Protein AF-A0A510XQA1-F1 (afdb_monomer_lite)

Foldseek 3Di:
DPPVLVVLVVLLVLLVVLLVVLLVQWPDVVLNVQRDRQDSVLALVSLVVVLVSLVVSLVVLVVQQVVCVVVVDPPRNGDVSNNVSSVVNNVSSVVSNVVNVVVVVD

Secondary structure (DSSP, 8-state):
--HHHHHHHHHHHHHHHHHHHHHHH---HHHHTT--PPPSS--HHHHHHHHHHHHHHHHHHHHHHHHHHHHT-G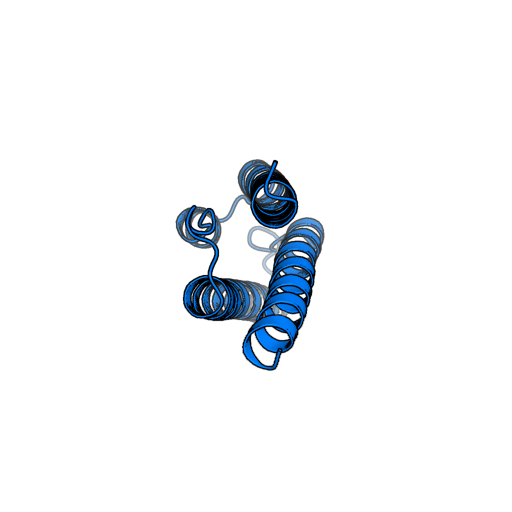GGPPPHHHHHHHHHHHHHHHHHHHHHHHHH--

Sequence (106 aa):
MDITKQKKHEIVKRINYEIEVITEKCCQQQIKSQLITPSWNFDLDSVIATTKHYESIMNQVISLQFDHAKSNSINTIVPDGIMNNLANILIILNIAAELFEQREQE

pLDDT: mean 83.73, std 12.69, range [40.06, 96.94]

Organism: NCBI:txid28107

Radius of gyration: 15.59 Å; chains: 1; bounding box: 33×24×46 Å

Structure (mmCIF, N/CA/C/O backbone):
data_AF-A0A510XQA1-F1
#
_entry.id   AF-A0A510XQA1-F1
#
loop_
_atom_site.group_PDB
_atom_site.id
_atom_site.type_symbol
_atom_site.label_atom_id
_atom_site.label_alt_id
_atom_site.label_comp_id
_atom_site.label_asym_id
_atom_site.label_entity_id
_atom_site.label_seq_id
_atom_site.pdbx_PDB_ins_code
_atom_site.Cartn_x
_atom_site.Cartn_y
_atom_site.Cartn_z
_atom_site.occupancy
_atom_site.B_iso_or_equiv
_atom_site.auth_seq_id
_atom_site.auth_comp_id
_atom_site.auth_asym_id
_atom_site.auth_atom_id
_atom_site.pdbx_PDB_model_num
ATOM 1 N N . MET A 1 1 ? -13.520 13.495 22.664 1.00 40.06 1 MET A N 1
ATOM 2 C CA . MET A 1 1 ? -12.989 13.312 21.296 1.00 40.06 1 MET A CA 1
ATOM 3 C C . MET A 1 1 ? -12.378 11.925 21.253 1.00 40.06 1 MET A C 1
ATOM 5 O O . MET A 1 1 ? -11.557 11.631 22.109 1.00 40.06 1 MET A O 1
ATOM 9 N N . ASP A 1 2 ? -12.864 11.045 20.384 1.00 51.88 2 ASP A N 1
ATOM 10 C CA . ASP A 1 2 ? -12.441 9.642 20.357 1.00 51.88 2 ASP A CA 1
ATOM 11 C C . ASP A 1 2 ? -11.008 9.552 19.812 1.00 51.88 2 ASP A C 1
ATOM 13 O O . ASP A 1 2 ? -10.776 9.719 18.612 1.00 51.88 2 ASP A O 1
ATOM 17 N N . ILE A 1 3 ? -10.044 9.350 20.716 1.00 53.19 3 ILE A N 1
ATOM 18 C CA . ILE A 1 3 ? -8.599 9.281 20.432 1.00 53.19 3 ILE A CA 1
ATOM 19 C C . ILE A 1 3 ? -8.313 8.257 19.317 1.00 53.19 3 ILE A C 1
ATOM 21 O O . ILE A 1 3 ? -7.360 8.404 18.553 1.00 53.19 3 ILE A O 1
ATOM 25 N N . THR A 1 4 ? -9.183 7.257 19.160 1.00 67.50 4 THR A N 1
ATOM 26 C CA . THR A 1 4 ? -9.114 6.228 18.120 1.00 67.50 4 THR A CA 1
ATOM 27 C C . THR A 1 4 ? -9.357 6.789 16.720 1.00 67.50 4 THR A C 1
ATOM 29 O O . THR A 1 4 ? -8.626 6.453 15.792 1.00 67.50 4 THR A O 1
ATOM 32 N N . LYS A 1 5 ? -10.336 7.687 16.550 1.00 70.44 5 LYS A N 1
ATOM 33 C CA . LYS A 1 5 ? -10.650 8.283 15.238 1.00 70.44 5 LYS A CA 1
ATOM 34 C C . LYS A 1 5 ? -9.535 9.202 14.751 1.00 70.44 5 LYS A C 1
ATOM 36 O O . LYS A 1 5 ? -9.208 9.186 13.568 1.00 70.44 5 LYS A O 1
ATOM 41 N N . GLN A 1 6 ? -8.924 9.963 15.660 1.00 75.62 6 GLN A N 1
ATOM 42 C CA . GLN A 1 6 ? -7.806 10.845 15.323 1.00 75.62 6 GLN A CA 1
ATOM 43 C C . GLN A 1 6 ? -6.569 10.044 14.891 1.00 75.62 6 GLN A C 1
ATOM 45 O O . GLN A 1 6 ? -5.982 10.355 13.858 1.00 75.62 6 GLN A O 1
ATOM 50 N N . LYS A 1 7 ? -6.239 8.961 15.612 1.00 79.69 7 LYS A N 1
ATOM 51 C CA . LYS A 1 7 ? -5.142 8.050 15.243 1.00 79.69 7 LYS A CA 1
ATOM 52 C C . LYS A 1 7 ? -5.387 7.350 13.902 1.00 79.69 7 LYS A C 1
ATOM 54 O O . LYS A 1 7 ? -4.492 7.321 13.065 1.00 79.69 7 LYS A O 1
ATOM 59 N N . LYS A 1 8 ? -6.606 6.850 13.657 1.00 83.31 8 LYS A N 1
ATOM 60 C CA . LYS A 1 8 ? -6.989 6.254 12.361 1.00 83.31 8 LYS A CA 1
ATOM 61 C C . LYS A 1 8 ? -6.804 7.239 11.207 1.00 83.31 8 LYS A C 1
ATOM 63 O O . LYS A 1 8 ? -6.220 6.895 10.185 1.00 83.31 8 LYS A O 1
ATOM 68 N N . HIS A 1 9 ? -7.259 8.478 11.387 1.00 84.75 9 HIS A N 1
ATOM 69 C CA . HIS A 1 9 ? -7.117 9.513 10.368 1.00 84.75 9 HIS A CA 1
ATOM 70 C C . HIS A 1 9 ? -5.647 9.837 10.062 1.00 84.75 9 HIS A C 1
ATOM 72 O O . HIS A 1 9 ? -5.278 9.989 8.899 1.00 84.75 9 HIS A O 1
ATOM 78 N N . GLU A 1 10 ? -4.798 9.911 11.087 1.00 87.88 10 GLU A N 1
ATOM 79 C CA . GLU A 1 10 ? -3.367 10.169 10.922 1.00 87.88 10 GLU A CA 1
ATOM 80 C C . GLU A 1 10 ? -2.656 9.042 10.158 1.00 87.88 10 GLU A C 1
ATOM 82 O O . GLU A 1 10 ? -1.875 9.322 9.247 1.00 87.88 10 GLU A O 1
ATOM 87 N N . ILE A 1 11 ? -2.999 7.783 10.448 1.00 89.12 11 ILE A N 1
ATOM 88 C CA . ILE A 1 11 ? -2.487 6.612 9.723 1.00 89.12 11 ILE A CA 1
ATOM 89 C C . ILE A 1 11 ? -2.867 6.679 8.239 1.00 89.12 11 ILE A C 1
ATOM 91 O O . ILE A 1 11 ? -1.994 6.601 7.374 1.00 89.12 11 ILE A O 1
ATOM 95 N N . VAL A 1 12 ? -4.153 6.886 7.933 1.00 90.44 12 VAL A N 1
ATOM 96 C CA . VAL A 1 12 ? -4.633 6.990 6.544 1.00 90.44 12 VAL A CA 1
ATOM 97 C C . VAL A 1 12 ? -3.953 8.151 5.819 1.00 90.44 12 VAL A C 1
ATOM 99 O O . VAL A 1 12 ? -3.522 8.002 4.676 1.00 90.44 12 VAL A O 1
ATOM 102 N N . LYS A 1 13 ? -3.788 9.299 6.486 1.00 92.00 13 LYS A N 1
ATOM 103 C CA . LYS A 1 13 ? -3.083 10.455 5.923 1.00 92.00 13 LYS A CA 1
ATOM 104 C C . LYS A 1 13 ? -1.624 10.130 5.604 1.00 92.00 13 LYS A C 1
ATOM 106 O O . LYS A 1 13 ? -1.134 10.537 4.553 1.00 92.00 13 LYS A O 1
ATOM 111 N N . ARG A 1 14 ? -0.934 9.395 6.482 1.00 93.38 14 ARG A N 1
ATOM 112 C CA . ARG A 1 14 ? 0.455 8.995 6.249 1.00 93.38 14 ARG A CA 1
ATOM 113 C C . ARG A 1 14 ? 0.571 8.022 5.079 1.00 93.38 14 ARG A C 1
ATOM 115 O O . ARG A 1 14 ? 1.432 8.228 4.234 1.00 93.38 14 ARG A O 1
ATOM 122 N N . ILE A 1 15 ? -0.315 7.031 4.986 1.00 94.75 15 ILE A N 1
ATOM 123 C CA . ILE A 1 15 ? -0.353 6.104 3.846 1.00 94.75 15 ILE A CA 1
ATOM 124 C C . ILE A 1 15 ? -0.609 6.867 2.539 1.00 94.75 15 ILE A C 1
ATOM 126 O O . ILE A 1 15 ? 0.105 6.661 1.563 1.00 94.75 15 ILE A O 1
ATOM 130 N N . ASN A 1 16 ? -1.560 7.805 2.532 1.00 94.62 16 ASN A N 1
ATOM 131 C CA . ASN A 1 16 ? -1.847 8.630 1.355 1.00 94.62 16 ASN A CA 1
ATOM 132 C C . ASN A 1 16 ? -0.653 9.469 0.901 1.00 94.62 16 ASN A C 1
ATOM 134 O O . ASN A 1 16 ? -0.426 9.589 -0.298 1.00 94.62 16 ASN A O 1
ATOM 138 N N . TYR A 1 17 ? 0.132 10.003 1.837 1.00 95.81 17 TYR A N 1
ATOM 139 C CA . TYR A 1 17 ? 1.365 10.705 1.495 1.00 95.81 17 TYR A CA 1
ATOM 140 C C . TYR A 1 17 ? 2.365 9.787 0.775 1.00 95.81 17 TYR A C 1
ATOM 142 O O . TYR A 1 17 ? 2.921 10.160 -0.254 1.00 95.81 17 TYR A O 1
ATOM 150 N N . GLU A 1 18 ? 2.574 8.566 1.272 1.00 96.00 18 GLU A N 1
ATOM 151 C CA . GLU A 1 18 ? 3.468 7.608 0.609 1.00 96.00 18 GLU A CA 1
ATOM 152 C C . GLU A 1 18 ? 2.938 7.221 -0.790 1.00 96.00 18 GLU A C 1
ATOM 154 O O . GLU A 1 18 ? 3.716 7.145 -1.740 1.00 96.00 18 GLU A O 1
ATOM 159 N N . ILE A 1 19 ? 1.616 7.057 -0.950 1.00 95.50 19 ILE A N 1
ATOM 160 C CA . ILE A 1 19 ? 0.962 6.806 -2.250 1.00 95.50 19 ILE A CA 1
ATOM 161 C C . ILE A 1 19 ? 1.195 7.958 -3.230 1.00 95.50 19 ILE A C 1
ATOM 163 O O . ILE A 1 19 ? 1.502 7.718 -4.400 1.00 95.50 19 ILE A O 1
ATOM 167 N N . GLU A 1 20 ? 1.041 9.201 -2.777 1.00 94.75 20 GLU A N 1
ATOM 168 C CA . GLU A 1 20 ? 1.255 10.397 -3.593 1.00 94.75 20 GLU A CA 1
ATOM 169 C C . GLU A 1 20 ? 2.700 10.444 -4.102 1.00 94.75 20 GLU A C 1
ATOM 171 O O . GLU A 1 20 ? 2.931 10.547 -5.307 1.00 94.75 20 GLU A O 1
ATOM 176 N N . VAL A 1 21 ? 3.673 10.205 -3.216 1.00 93.25 21 VAL A N 1
ATOM 177 C CA . VAL A 1 21 ? 5.097 10.147 -3.579 1.00 93.25 21 VAL A CA 1
ATOM 178 C C . VAL A 1 21 ? 5.381 9.041 -4.606 1.00 93.25 21 VAL A C 1
ATOM 180 O O . VAL A 1 21 ? 6.140 9.263 -5.555 1.00 93.25 21 VAL A O 1
ATOM 183 N N . ILE A 1 22 ? 4.773 7.857 -4.460 1.00 92.81 22 ILE A N 1
ATOM 184 C CA . ILE A 1 22 ? 4.885 6.780 -5.459 1.00 92.81 22 ILE A CA 1
ATOM 185 C C . ILE A 1 22 ? 4.271 7.228 -6.788 1.00 92.81 22 ILE A C 1
ATOM 187 O O . ILE A 1 22 ? 4.861 7.012 -7.846 1.00 92.81 22 ILE A O 1
ATOM 191 N N . THR A 1 23 ? 3.100 7.858 -6.751 1.00 91.38 23 THR A N 1
ATOM 192 C CA . THR A 1 23 ? 2.373 8.306 -7.945 1.00 91.38 23 THR A CA 1
ATOM 193 C C . THR A 1 23 ? 3.159 9.361 -8.721 1.00 91.38 23 THR A C 1
ATOM 195 O O . THR A 1 23 ? 3.178 9.341 -9.950 1.00 91.38 23 THR A O 1
ATOM 198 N N . GLU A 1 24 ? 3.878 10.250 -8.050 1.00 90.19 24 GLU A N 1
ATOM 199 C CA . GLU A 1 24 ? 4.728 11.232 -8.726 1.00 90.19 24 GLU A CA 1
ATOM 200 C C . GLU A 1 24 ? 5.951 10.582 -9.386 1.00 90.19 24 GLU A C 1
ATOM 202 O O . GLU A 1 24 ? 6.306 10.918 -10.516 1.00 90.19 24 GLU A O 1
ATOM 207 N N . LYS A 1 25 ? 6.582 9.620 -8.704 1.00 87.00 25 LYS A N 1
ATOM 208 C CA . LYS A 1 25 ? 7.891 9.074 -9.099 1.00 87.00 25 LYS A CA 1
ATOM 209 C C . LYS A 1 25 ? 7.824 7.825 -9.976 1.00 87.00 25 LYS A C 1
ATOM 211 O O . LYS A 1 25 ? 8.790 7.506 -10.666 1.00 87.00 25 LYS A O 1
ATOM 216 N N . CYS A 1 26 ? 6.728 7.075 -9.933 1.00 85.56 26 CYS A N 1
ATOM 217 C CA . CYS A 1 26 ? 6.614 5.814 -10.654 1.00 85.56 26 CYS A CA 1
ATOM 218 C C . CYS A 1 26 ? 6.259 6.072 -12.122 1.00 85.56 26 CYS A C 1
ATOM 220 O O . CYS A 1 26 ? 5.176 6.556 -12.429 1.00 85.56 26 CYS A O 1
ATOM 222 N N . CYS A 1 27 ? 7.123 5.712 -13.066 1.00 82.75 27 CYS A N 1
ATOM 223 C CA . CYS A 1 27 ? 6.786 5.809 -14.493 1.00 82.75 27 CYS A CA 1
ATOM 224 C C . CYS A 1 27 ? 5.937 4.624 -14.991 1.00 82.75 27 CYS A C 1
ATOM 226 O O . CYS A 1 27 ? 5.435 4.651 -16.113 1.00 82.75 27 CYS A O 1
ATOM 228 N N . GLN A 1 28 ? 5.763 3.580 -14.174 1.00 84.44 28 GLN A N 1
ATOM 229 C CA . GLN A 1 28 ? 5.039 2.377 -14.566 1.00 84.44 28 GLN A CA 1
ATOM 230 C C . GLN A 1 28 ? 3.539 2.490 -14.284 1.00 84.44 28 GLN A C 1
ATOM 232 O O . GLN A 1 28 ? 3.087 2.343 -13.147 1.00 84.44 28 GLN A O 1
ATOM 237 N N . GLN A 1 29 ? 2.754 2.674 -15.348 1.00 85.38 29 GLN A N 1
ATOM 238 C CA . GLN A 1 29 ? 1.304 2.844 -15.246 1.00 85.38 29 GLN A CA 1
ATOM 239 C C . GLN A 1 29 ? 0.603 1.655 -14.573 1.00 85.38 29 GLN A C 1
ATOM 241 O O . GLN A 1 29 ? -0.334 1.865 -13.810 1.00 85.38 29 GLN A O 1
ATOM 246 N N . GLN A 1 30 ? 1.094 0.431 -14.801 1.00 87.50 30 GLN A N 1
ATOM 247 C CA . GLN A 1 30 ? 0.547 -0.785 -14.189 1.00 87.50 30 GLN A CA 1
ATOM 248 C C . GLN A 1 30 ? 0.616 -0.770 -12.656 1.00 87.50 30 GLN A C 1
ATOM 250 O O . GLN A 1 30 ? -0.306 -1.247 -12.005 1.00 87.50 30 GLN A O 1
ATOM 255 N N . ILE A 1 31 ? 1.680 -0.207 -12.071 1.00 89.38 31 ILE A N 1
ATOM 256 C CA . ILE A 1 31 ? 1.819 -0.086 -10.614 1.00 89.38 31 ILE A CA 1
ATOM 257 C C . ILE A 1 31 ? 0.944 1.063 -10.115 1.00 89.38 31 ILE A C 1
ATOM 259 O O . ILE A 1 31 ? 0.181 0.892 -9.170 1.00 89.38 31 ILE A O 1
ATOM 263 N N . LYS A 1 32 ? 0.984 2.211 -10.804 1.00 90.44 32 LYS A N 1
ATOM 264 C CA . LYS A 1 32 ? 0.187 3.399 -10.462 1.00 90.44 32 LYS A CA 1
ATOM 265 C C . LYS A 1 32 ? -1.306 3.112 -10.363 1.00 90.44 32 LYS A C 1
ATOM 267 O O . LYS A 1 32 ? -1.939 3.547 -9.410 1.00 90.44 32 LYS A O 1
ATOM 272 N N . SER A 1 33 ? -1.867 2.367 -11.316 1.00 92.31 33 SER A N 1
ATOM 273 C CA . SER A 1 33 ? -3.302 2.058 -11.342 1.00 92.31 33 SER A CA 1
ATOM 274 C C . SER A 1 33 ? -3.768 1.157 -10.198 1.00 92.31 33 SER A C 1
ATOM 276 O O . SER A 1 33 ? -4.970 1.013 -10.003 1.00 92.31 33 SER A O 1
ATOM 278 N N . GLN A 1 34 ? -2.842 0.525 -9.474 1.00 94.31 34 GLN A N 1
ATOM 279 C CA . GLN A 1 34 ? -3.150 -0.370 -8.361 1.00 94.31 34 GLN A CA 1
ATOM 280 C C . GLN A 1 34 ? -3.016 0.310 -6.995 1.00 94.31 34 GLN A C 1
ATOM 282 O O . GLN A 1 34 ? -3.401 -0.288 -5.996 1.00 94.31 34 GLN A O 1
ATOM 287 N N . LEU A 1 35 ? -2.485 1.532 -6.909 1.00 94.12 35 LEU A N 1
ATOM 288 C CA . LEU A 1 35 ? -2.344 2.227 -5.629 1.00 94.12 35 LEU A CA 1
ATOM 289 C C . LEU A 1 35 ? -3.724 2.640 -5.108 1.00 94.12 35 LEU A C 1
ATOM 291 O O . LEU A 1 35 ? -4.460 3.353 -5.790 1.00 94.12 35 LEU A O 1
ATOM 295 N N . ILE A 1 36 ? -4.067 2.198 -3.897 1.00 93.06 36 ILE A N 1
ATOM 296 C CA . ILE A 1 36 ? -5.369 2.469 -3.278 1.00 93.06 36 ILE A CA 1
ATOM 297 C C . ILE A 1 36 ? -5.215 3.199 -1.949 1.00 93.06 36 ILE A C 1
ATOM 299 O O . ILE A 1 36 ? -4.408 2.825 -1.096 1.00 93.06 36 ILE A O 1
ATOM 303 N N . THR A 1 37 ? -6.040 4.218 -1.739 1.00 89.19 37 THR A N 1
ATOM 304 C CA . THR A 1 37 ? -6.230 4.798 -0.409 1.00 89.19 37 THR A CA 1
ATOM 305 C C . THR A 1 37 ? -6.953 3.781 0.479 1.00 89.19 37 THR A C 1
ATOM 307 O O . THR A 1 37 ? -7.968 3.227 0.048 1.00 89.19 37 THR A O 1
ATOM 310 N N . PRO A 1 38 ? -6.476 3.535 1.712 1.00 86.06 38 PRO A N 1
ATOM 311 C CA . PRO A 1 38 ? -7.192 2.682 2.649 1.00 86.06 38 PRO A CA 1
ATOM 312 C C . PRO A 1 38 ? -8.593 3.217 2.968 1.00 86.06 38 PRO A C 1
ATOM 314 O O . PRO A 1 38 ? -8.843 4.423 2.913 1.00 86.06 38 PRO A O 1
ATOM 317 N N . SER A 1 39 ? -9.504 2.321 3.343 1.00 82.94 39 SER A N 1
ATOM 318 C CA . SER A 1 39 ? -10.885 2.686 3.660 1.00 82.94 39 SER A CA 1
ATOM 319 C C . SER A 1 39 ? -10.995 3.640 4.858 1.00 82.94 39 SER A C 1
ATOM 321 O O . SER A 1 39 ? -10.209 3.587 5.802 1.00 82.94 39 SER A O 1
ATOM 323 N N . TRP A 1 40 ? -12.038 4.474 4.852 1.00 70.38 40 TRP A N 1
ATOM 324 C CA . TRP A 1 40 ? -12.350 5.419 5.929 1.00 70.38 40 TRP A CA 1
ATOM 325 C C . TRP A 1 40 ? -12.761 4.748 7.247 1.00 70.38 40 TRP A C 1
ATOM 327 O O . TRP A 1 40 ? -12.550 5.333 8.310 1.00 70.38 40 TRP A O 1
ATOM 337 N N . ASN A 1 41 ? -13.360 3.549 7.202 1.00 74.50 41 ASN A N 1
ATOM 338 C CA . ASN A 1 41 ? -13.705 2.792 8.417 1.00 74.50 41 ASN A CA 1
ATOM 339 C C . ASN A 1 41 ? -12.448 2.285 9.145 1.00 74.50 41 ASN A C 1
ATOM 341 O O . ASN A 1 41 ? -12.435 2.251 10.382 1.00 74.50 41 ASN A O 1
ATOM 345 N N . PHE A 1 42 ? -11.400 1.962 8.375 1.00 80.25 42 PHE A N 1
ATOM 346 C CA . PHE A 1 42 ? -10.086 1.502 8.818 1.00 80.25 42 PHE A CA 1
ATOM 347 C C . PHE A 1 42 ? -10.212 0.541 10.014 1.00 80.25 42 PHE A C 1
ATOM 349 O O . PHE A 1 42 ? -9.711 0.810 11.110 1.00 80.25 42 PHE A O 1
ATOM 356 N N . ASP A 1 43 ? -11.049 -0.486 9.851 1.00 86.00 43 ASP A N 1
ATOM 357 C CA . ASP A 1 43 ? -11.221 -1.604 10.785 1.00 86.00 43 ASP A CA 1
ATOM 358 C C . ASP A 1 43 ? -10.209 -2.717 10.480 1.00 86.00 43 ASP A C 1
ATOM 360 O O . ASP A 1 43 ? -9.469 -2.628 9.499 1.00 86.00 43 ASP A O 1
ATOM 364 N N . LEU A 1 44 ? -10.123 -3.725 11.352 1.00 87.81 44 LEU A N 1
ATOM 365 C CA . LEU A 1 44 ? -9.099 -4.766 11.259 1.00 87.81 44 LEU A CA 1
ATOM 366 C C . LEU A 1 44 ? -9.152 -5.504 9.913 1.00 87.81 44 LEU A C 1
ATOM 368 O O . LEU A 1 44 ? -8.136 -5.583 9.223 1.00 87.81 44 LEU A O 1
ATOM 372 N N . ASP A 1 45 ? -10.338 -5.945 9.490 1.00 90.00 45 ASP A N 1
ATOM 373 C CA . ASP A 1 45 ? -10.534 -6.609 8.196 1.00 90.00 45 ASP A CA 1
ATOM 374 C C . ASP A 1 45 ? -10.098 -5.723 7.023 1.00 90.00 45 ASP A C 1
ATOM 376 O O . ASP A 1 45 ? -9.390 -6.178 6.117 1.00 90.00 45 ASP A O 1
ATOM 380 N N . SER A 1 46 ? -10.463 -4.434 7.043 1.00 90.06 46 SER A N 1
ATOM 381 C CA . SER A 1 46 ? -10.028 -3.490 6.016 1.00 90.06 46 SER A CA 1
ATOM 382 C C . SER A 1 46 ? -8.516 -3.283 6.026 1.00 90.06 46 SER A C 1
ATOM 384 O O . SER A 1 46 ? -7.938 -3.130 4.945 1.00 90.06 46 SER A O 1
ATOM 386 N N . VAL A 1 47 ? -7.870 -3.238 7.194 1.00 91.38 47 VAL A N 1
ATOM 387 C CA . VAL A 1 47 ? -6.410 -3.109 7.292 1.00 91.38 47 VAL A CA 1
ATOM 388 C C . VAL A 1 47 ? -5.747 -4.347 6.706 1.00 91.38 47 VAL A C 1
ATOM 390 O O . VAL A 1 47 ? -4.935 -4.200 5.799 1.00 91.38 47 VAL A O 1
ATOM 393 N N . ILE A 1 48 ? -6.159 -5.550 7.118 1.00 92.56 48 ILE A N 1
ATOM 394 C CA . ILE A 1 48 ? -5.613 -6.822 6.618 1.00 92.56 48 ILE A CA 1
ATOM 395 C C . ILE A 1 48 ? -5.771 -6.933 5.097 1.00 92.56 48 ILE A C 1
ATOM 397 O O . ILE A 1 48 ? -4.827 -7.309 4.397 1.00 92.56 48 ILE A O 1
ATOM 401 N N . ALA A 1 49 ? -6.948 -6.598 4.562 1.00 93.06 49 ALA A N 1
ATOM 402 C CA . ALA A 1 49 ? -7.189 -6.618 3.122 1.00 93.06 49 ALA A CA 1
ATOM 403 C C . ALA A 1 49 ? -6.275 -5.629 2.379 1.00 93.06 49 ALA A C 1
ATOM 405 O O . ALA A 1 49 ? -5.702 -5.970 1.342 1.00 93.06 49 ALA A O 1
ATOM 406 N N . THR A 1 50 ? -6.094 -4.428 2.935 1.00 94.19 50 THR A N 1
ATOM 407 C CA . THR A 1 50 ? -5.208 -3.407 2.362 1.00 94.19 50 THR A CA 1
ATOM 408 C C . THR A 1 50 ? -3.742 -3.845 2.427 1.00 94.19 50 THR A C 1
ATOM 410 O O . THR A 1 50 ? -3.025 -3.675 1.444 1.00 94.19 50 THR A O 1
ATOM 413 N N . THR A 1 51 ? -3.298 -4.473 3.522 1.00 95.19 51 THR A N 1
ATOM 414 C CA . THR A 1 51 ? -1.946 -5.046 3.650 1.00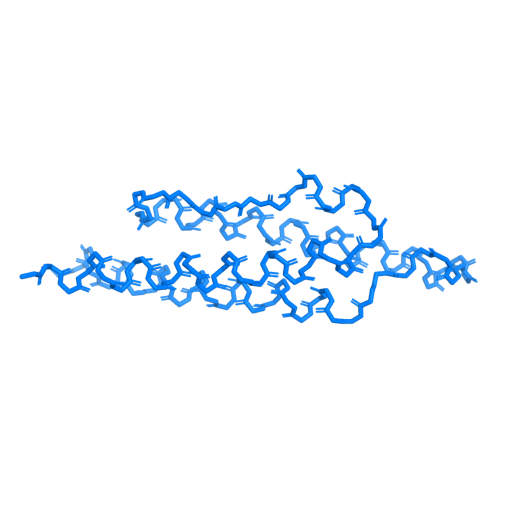 95.19 51 THR A CA 1
ATOM 415 C C . THR A 1 51 ? -1.675 -6.050 2.537 1.00 95.19 51 THR A C 1
ATOM 417 O O . THR A 1 51 ? -0.737 -5.859 1.766 1.00 95.19 51 THR A O 1
ATOM 420 N N . LYS A 1 52 ? -2.544 -7.059 2.374 1.00 95.88 52 LYS A N 1
ATOM 421 C CA . LYS A 1 52 ? -2.393 -8.097 1.337 1.00 95.88 52 LYS A CA 1
ATOM 422 C C . LYS A 1 52 ? -2.334 -7.514 -0.073 1.00 95.88 52 LYS A C 1
ATOM 424 O O . LYS A 1 52 ? -1.585 -7.993 -0.924 1.00 95.88 52 LYS A O 1
ATOM 429 N N . HIS A 1 53 ? -3.114 -6.464 -0.326 1.00 96.38 53 HIS A N 1
ATOM 430 C CA . HIS A 1 53 ? -3.086 -5.752 -1.600 1.00 96.38 53 HIS A CA 1
ATOM 431 C C . HIS A 1 53 ? -1.718 -5.106 -1.861 1.00 96.38 53 HIS A C 1
ATOM 433 O O . HIS A 1 53 ? -1.124 -5.317 -2.918 1.00 96.38 53 HIS A O 1
ATOM 439 N N . TYR A 1 54 ? -1.166 -4.385 -0.882 1.00 96.50 54 TYR A N 1
ATOM 440 C CA . TYR A 1 54 ? 0.160 -3.773 -1.010 1.00 96.50 54 TYR A CA 1
ATOM 441 C C . TYR A 1 54 ? 1.304 -4.798 -1.056 1.00 96.50 54 TYR A C 1
ATOM 443 O O . TYR A 1 54 ? 2.283 -4.570 -1.769 1.00 96.50 54 TYR A O 1
ATOM 451 N N . GLU A 1 55 ? 1.174 -5.949 -0.392 1.00 96.31 55 GLU A N 1
ATOM 452 C CA . GLU A 1 55 ? 2.122 -7.066 -0.517 1.00 96.31 55 GLU A CA 1
ATOM 453 C C . GLU A 1 55 ? 2.144 -7.610 -1.949 1.00 96.31 55 GLU A C 1
ATOM 455 O O . GLU A 1 55 ? 3.214 -7.840 -2.517 1.00 96.31 55 GLU A O 1
ATOM 460 N N . SER A 1 56 ? 0.971 -7.762 -2.572 1.00 96.94 56 SER A N 1
ATOM 461 C CA . SER A 1 56 ? 0.861 -8.171 -3.975 1.00 96.94 56 SER A CA 1
ATOM 462 C C . SER A 1 56 ? 1.556 -7.177 -4.912 1.00 96.94 56 SER A C 1
ATOM 464 O O . SER A 1 56 ? 2.313 -7.592 -5.792 1.00 96.94 56 SER A O 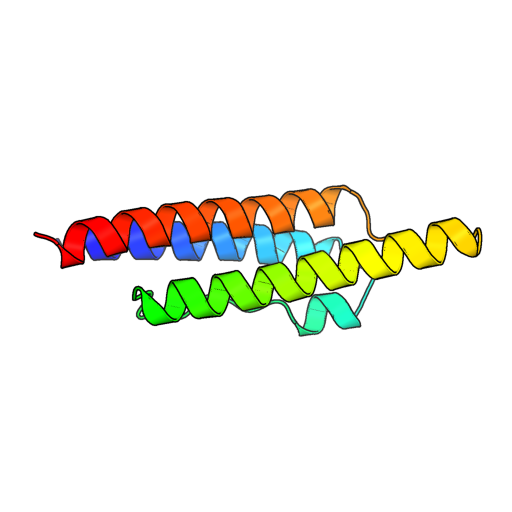1
ATOM 466 N N . ILE A 1 57 ? 1.364 -5.869 -4.701 1.00 95.00 57 ILE A N 1
ATOM 467 C CA . ILE A 1 57 ? 2.050 -4.825 -5.482 1.00 95.00 57 ILE A CA 1
ATOM 468 C C . ILE A 1 57 ? 3.569 -4.921 -5.295 1.00 95.00 57 ILE A C 1
ATOM 470 O O . ILE A 1 57 ? 4.313 -4.877 -6.275 1.00 95.00 57 ILE A O 1
ATOM 474 N N . MET A 1 58 ? 4.047 -5.081 -4.058 1.00 94.00 58 MET A N 1
ATOM 475 C CA . MET A 1 58 ? 5.478 -5.208 -3.775 1.00 94.00 58 MET A CA 1
ATOM 476 C C . MET A 1 58 ? 6.086 -6.433 -4.468 1.00 94.00 58 MET A C 1
ATOM 478 O O . MET A 1 58 ? 7.119 -6.318 -5.126 1.00 94.00 58 MET A O 1
ATOM 482 N N . ASN A 1 59 ? 5.407 -7.579 -4.416 1.00 93.56 59 ASN A N 1
ATOM 483 C CA . ASN A 1 59 ? 5.832 -8.791 -5.119 1.00 93.56 59 ASN A CA 1
ATOM 484 C C . ASN A 1 59 ? 5.867 -8.604 -6.642 1.00 93.56 59 ASN A C 1
ATOM 486 O O . ASN A 1 59 ? 6.777 -9.105 -7.309 1.00 93.56 59 ASN A O 1
ATOM 490 N N . GLN A 1 60 ? 4.919 -7.851 -7.204 1.00 91.31 60 GLN A N 1
ATOM 491 C CA . GLN A 1 60 ? 4.934 -7.507 -8.623 1.00 91.31 60 GLN A CA 1
ATOM 492 C C . GLN A 1 60 ? 6.136 -6.622 -8.974 1.00 91.31 60 GLN A C 1
ATOM 494 O O . GLN A 1 60 ? 6.825 -6.898 -9.954 1.00 91.31 60 GLN A O 1
ATOM 499 N N . VAL A 1 61 ? 6.424 -5.593 -8.170 1.00 89.69 61 VAL A N 1
ATOM 500 C CA . VAL A 1 61 ? 7.594 -4.719 -8.364 1.00 89.69 61 VAL A CA 1
ATOM 501 C C . VAL A 1 61 ? 8.894 -5.521 -8.312 1.00 89.69 61 VAL A C 1
ATOM 503 O O . VAL A 1 61 ? 9.734 -5.371 -9.198 1.00 89.69 61 VAL A O 1
ATOM 506 N N . ILE A 1 62 ? 9.030 -6.416 -7.332 1.00 89.06 62 ILE A N 1
ATOM 507 C CA . ILE A 1 62 ? 10.182 -7.317 -7.204 1.00 89.06 62 ILE A CA 1
ATOM 508 C C . ILE A 1 62 ? 10.313 -8.204 -8.449 1.00 89.06 62 ILE A C 1
ATOM 510 O O . ILE A 1 62 ? 11.397 -8.311 -9.018 1.00 89.06 62 ILE A O 1
ATOM 514 N N . SER A 1 63 ? 9.211 -8.799 -8.914 1.00 87.62 63 SER A N 1
ATOM 515 C CA . SER A 1 63 ? 9.206 -9.665 -10.103 1.00 87.62 63 SER A CA 1
ATOM 516 C C . SER A 1 63 ? 9.659 -8.915 -11.357 1.00 87.62 63 SER A C 1
ATOM 518 O O . SER A 1 63 ? 10.507 -9.408 -12.099 1.00 87.62 63 SER A O 1
ATOM 520 N N . LEU A 1 64 ? 9.169 -7.686 -11.550 1.00 84.00 64 LEU A N 1
ATOM 521 C CA . LEU A 1 64 ? 9.589 -6.817 -12.650 1.00 84.00 64 LEU A CA 1
ATOM 522 C C . LEU A 1 64 ? 11.091 -6.523 -12.576 1.00 84.00 64 LEU A C 1
ATOM 524 O O . LEU A 1 64 ? 11.797 -6.688 -13.568 1.00 84.00 64 LEU A O 1
ATOM 528 N N . GLN A 1 65 ? 11.606 -6.148 -11.401 1.00 80.12 65 GLN A N 1
ATOM 529 C CA . GLN A 1 65 ? 13.041 -5.916 -11.216 1.00 80.12 65 GLN A CA 1
ATOM 530 C C . GLN A 1 65 ? 13.880 -7.170 -11.525 1.00 80.12 65 GLN A C 1
ATOM 532 O O . GLN A 1 65 ? 14.907 -7.058 -12.200 1.00 80.12 65 GLN A O 1
ATOM 537 N N . PHE A 1 66 ? 13.440 -8.360 -11.102 1.00 82.06 66 PHE A N 1
ATOM 538 C CA . PHE A 1 66 ? 14.123 -9.623 -1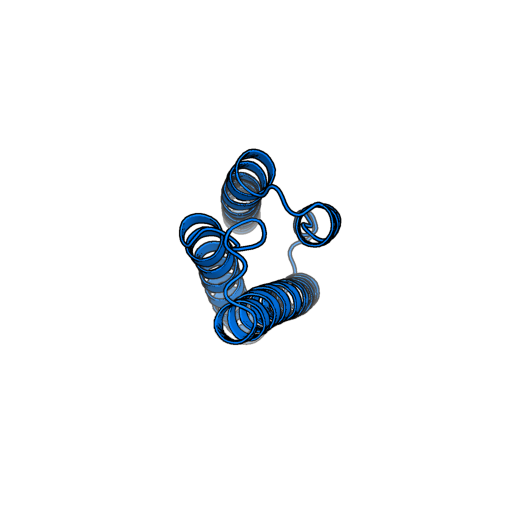1.404 1.00 82.06 66 PHE A CA 1
ATOM 539 C C . PHE A 1 66 ? 14.150 -9.947 -12.898 1.00 82.06 66 PHE A C 1
ATOM 541 O O . PHE A 1 66 ? 15.190 -10.361 -13.415 1.00 82.06 66 PHE A O 1
ATOM 548 N N . ASP A 1 67 ? 13.035 -9.767 -13.603 1.00 77.06 67 ASP A N 1
ATOM 549 C CA . ASP A 1 67 ? 12.981 -10.012 -15.044 1.00 77.06 67 ASP A CA 1
ATOM 550 C C . ASP A 1 67 ? 13.857 -9.016 -15.814 1.00 77.06 67 ASP A C 1
ATOM 552 O O . ASP A 1 67 ? 14.525 -9.394 -16.778 1.00 77.06 67 ASP A O 1
ATOM 556 N N . HIS A 1 68 ? 13.965 -7.773 -15.338 1.00 71.69 68 HIS A N 1
ATOM 557 C CA . HIS A 1 68 ? 14.868 -6.775 -15.917 1.00 71.69 68 HIS A CA 1
ATOM 558 C C . HIS A 1 68 ? 16.346 -7.077 -15.676 1.00 71.69 68 HIS A C 1
ATOM 560 O O . HIS A 1 68 ? 17.159 -6.894 -16.584 1.00 71.69 68 HIS A O 1
ATOM 566 N N . ALA A 1 69 ? 16.701 -7.592 -14.496 1.00 68.38 69 ALA A N 1
ATOM 567 C CA . ALA A 1 69 ? 18.063 -8.044 -14.218 1.00 68.38 69 ALA A CA 1
ATOM 568 C C . ALA A 1 69 ? 18.507 -9.160 -15.183 1.00 68.38 69 ALA A C 1
ATOM 570 O O . ALA A 1 69 ? 19.690 -9.269 -15.498 1.00 68.38 69 ALA A O 1
ATOM 571 N N . LYS A 1 70 ? 17.563 -9.959 -15.702 1.00 70.19 70 LYS A N 1
ATOM 572 C CA . LYS A 1 70 ? 17.833 -10.978 -16.728 1.00 70.19 70 LYS A CA 1
ATOM 573 C C . LYS A 1 70 ? 17.945 -10.396 -18.141 1.00 70.19 70 LYS A C 1
ATOM 575 O O . LYS A 1 70 ? 18.692 -10.942 -18.948 1.00 70.19 70 LYS A O 1
ATOM 580 N N . SER A 1 71 ? 17.204 -9.330 -18.461 1.00 69.31 71 SER A N 1
ATOM 581 C CA . SER A 1 71 ? 17.122 -8.762 -19.818 1.00 69.31 71 SER A CA 1
ATOM 582 C C . SER A 1 71 ? 18.069 -7.585 -20.097 1.00 69.31 71 SER A C 1
ATOM 584 O O . SER A 1 71 ? 18.107 -7.119 -21.235 1.00 69.31 71 SER A O 1
ATOM 586 N N . ASN A 1 72 ? 18.826 -7.088 -19.107 1.00 63.62 72 ASN A N 1
ATOM 587 C CA . ASN A 1 72 ? 19.718 -5.915 -19.215 1.00 63.62 72 ASN A CA 1
ATOM 588 C C . ASN A 1 72 ? 19.034 -4.629 -19.745 1.00 63.62 72 ASN A C 1
ATOM 590 O O . ASN A 1 72 ? 19.688 -3.739 -20.291 1.00 63.62 72 ASN A O 1
ATOM 594 N N . SER A 1 73 ? 17.714 -4.496 -19.585 1.00 58.72 73 SER A N 1
ATOM 595 C CA . SER A 1 73 ? 16.955 -3.330 -20.055 1.00 58.72 73 SER A CA 1
ATOM 596 C C . SER A 1 73 ? 16.764 -2.289 -18.944 1.00 58.72 73 SER A C 1
ATOM 598 O O . SER A 1 73 ? 16.014 -2.514 -17.999 1.00 58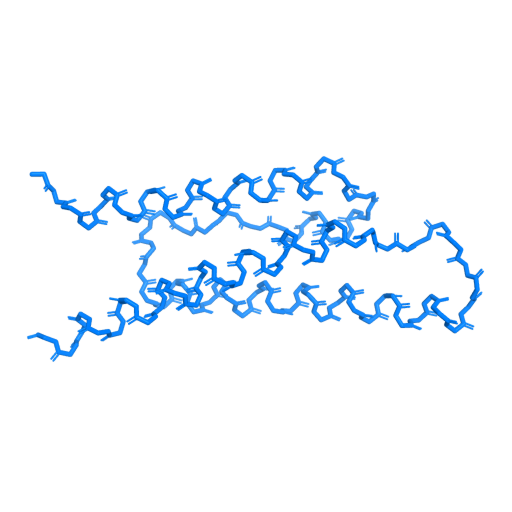.72 73 SER A O 1
ATOM 600 N N . ILE A 1 74 ? 17.404 -1.122 -19.082 1.00 59.19 74 ILE A N 1
ATOM 601 C CA . ILE A 1 74 ? 17.433 -0.058 -18.054 1.00 59.19 74 ILE A CA 1
ATOM 602 C C . ILE A 1 74 ? 16.110 0.730 -17.970 1.00 59.19 74 ILE A C 1
ATOM 604 O O . ILE A 1 74 ? 15.728 1.193 -16.898 1.00 59.19 74 ILE A O 1
ATOM 608 N N . ASN A 1 75 ? 15.366 0.849 -19.075 1.00 54.81 75 ASN A N 1
ATOM 609 C CA . ASN A 1 75 ? 14.197 1.740 -19.181 1.00 54.81 75 ASN A CA 1
ATOM 610 C C . ASN A 1 75 ? 12.959 1.298 -18.378 1.00 54.81 75 ASN A C 1
ATOM 612 O O . ASN A 1 75 ? 11.954 2.006 -18.363 1.00 54.81 75 ASN A O 1
ATOM 616 N N . THR A 1 76 ? 13.006 0.136 -17.732 1.00 55.25 76 THR A N 1
ATOM 617 C CA . THR A 1 76 ? 11.875 -0.459 -17.013 1.00 55.25 76 THR A CA 1
ATOM 618 C C . THR A 1 76 ? 12.160 -0.687 -15.528 1.00 55.25 76 THR A C 1
ATOM 620 O O . THR A 1 76 ? 11.286 -1.167 -14.812 1.00 55.25 76 THR A O 1
ATOM 623 N N . ILE A 1 77 ? 13.339 -0.303 -15.027 1.00 62.97 77 ILE A N 1
ATOM 624 C CA . ILE A 1 77 ? 13.685 -0.442 -13.608 1.00 62.97 77 ILE A CA 1
ATOM 625 C C . ILE A 1 77 ? 12.752 0.436 -12.767 1.00 62.97 77 ILE A C 1
ATOM 627 O O . ILE A 1 77 ? 12.676 1.652 -12.950 1.00 62.97 77 ILE A O 1
ATOM 631 N N . VAL A 1 78 ? 12.039 -0.184 -11.827 1.00 66.50 78 VAL A N 1
ATOM 632 C CA . VAL A 1 78 ? 11.299 0.551 -10.798 1.00 66.50 78 VAL A CA 1
ATOM 633 C C . VAL A 1 78 ? 12.322 1.123 -9.808 1.00 66.50 78 VAL A C 1
ATOM 635 O O . VAL A 1 78 ? 13.090 0.334 -9.258 1.00 66.50 78 VAL A O 1
ATOM 638 N N . PRO A 1 79 ? 12.365 2.448 -9.572 1.00 70.00 79 PRO A N 1
ATOM 639 C CA . PRO A 1 79 ? 13.363 3.051 -8.690 1.00 70.00 79 PRO A CA 1
ATOM 640 C C . PRO A 1 79 ? 13.277 2.528 -7.251 1.00 70.00 79 PRO A C 1
ATOM 642 O O . PRO A 1 79 ? 12.173 2.363 -6.731 1.00 70.00 79 PRO A O 1
ATOM 645 N N . ASP A 1 80 ? 14.417 2.399 -6.566 1.00 75.50 80 ASP A N 1
ATOM 646 C CA . ASP A 1 80 ? 14.494 1.976 -5.153 1.00 75.50 80 ASP A CA 1
ATOM 647 C C . ASP A 1 80 ? 13.612 2.823 -4.224 1.00 75.50 80 ASP A C 1
ATOM 649 O O . ASP A 1 80 ? 13.043 2.324 -3.256 1.00 75.50 80 ASP A O 1
ATOM 653 N N . GLY A 1 81 ? 13.427 4.106 -4.556 1.00 81.56 81 GLY A N 1
ATOM 654 C CA . GLY A 1 81 ? 12.510 4.991 -3.840 1.00 81.56 81 GLY A CA 1
ATOM 655 C C . GLY A 1 81 ? 11.076 4.458 -3.790 1.00 81.56 81 GLY A C 1
ATOM 656 O O . GLY A 1 81 ? 10.447 4.529 -2.743 1.00 81.56 81 GLY A O 1
ATOM 657 N N . ILE A 1 82 ? 10.583 3.851 -4.874 1.00 88.12 82 ILE A N 1
ATOM 658 C CA . ILE A 1 82 ? 9.237 3.261 -4.920 1.00 88.12 82 ILE A CA 1
ATOM 659 C C . ILE A 1 82 ? 9.136 2.056 -3.985 1.00 88.12 82 ILE A C 1
ATOM 661 O O . ILE A 1 82 ? 8.162 1.950 -3.245 1.00 88.12 82 ILE A O 1
ATOM 665 N N . MET A 1 83 ? 10.146 1.178 -3.980 1.00 89.88 83 MET A N 1
ATOM 666 C CA . MET A 1 83 ? 10.193 0.048 -3.046 1.00 89.88 83 MET A CA 1
ATOM 667 C C . MET A 1 83 ? 10.202 0.521 -1.592 1.00 89.88 83 MET A C 1
ATOM 669 O O . MET A 1 83 ? 9.459 -0.018 -0.777 1.00 89.88 83 MET A O 1
ATOM 673 N N . ASN A 1 84 ? 10.964 1.569 -1.275 1.00 92.88 84 ASN A N 1
ATOM 674 C CA . ASN A 1 84 ? 10.988 2.139 0.072 1.00 92.88 84 ASN A CA 1
ATOM 675 C C . ASN A 1 84 ? 9.624 2.709 0.485 1.00 92.88 84 ASN A C 1
ATOM 677 O O . ASN A 1 84 ? 9.168 2.460 1.598 1.00 92.88 84 ASN A O 1
ATOM 681 N N . ASN A 1 85 ? 8.945 3.439 -0.403 1.00 94.62 85 ASN A N 1
ATOM 682 C CA . ASN A 1 85 ? 7.611 3.964 -0.109 1.00 94.62 85 ASN A CA 1
ATOM 683 C C . ASN A 1 85 ? 6.570 2.833 0.054 1.00 94.62 85 ASN A C 1
ATOM 685 O O . ASN A 1 85 ? 5.738 2.902 0.956 1.00 94.62 85 ASN A O 1
ATOM 689 N N . LEU A 1 86 ? 6.635 1.764 -0.752 1.00 95.00 86 LEU A N 1
ATOM 690 C CA . LEU A 1 86 ? 5.777 0.580 -0.579 1.00 95.00 86 LEU A CA 1
ATOM 691 C C . LEU A 1 86 ? 6.042 -0.125 0.758 1.00 95.00 86 LEU A C 1
ATOM 693 O O . LEU A 1 86 ? 5.099 -0.462 1.473 1.00 95.00 86 LEU A O 1
ATOM 697 N N . ALA A 1 87 ? 7.312 -0.287 1.133 1.00 94.88 87 ALA A N 1
ATOM 698 C CA . ALA A 1 87 ? 7.693 -0.854 2.422 1.00 94.88 87 ALA A CA 1
ATOM 699 C C . ALA A 1 87 ? 7.173 -0.004 3.594 1.00 94.88 87 ALA A C 1
ATOM 701 O O . ALA A 1 87 ? 6.638 -0.554 4.554 1.00 94.88 87 ALA A O 1
ATOM 702 N N . ASN A 1 88 ? 7.247 1.329 3.498 1.00 96.38 88 ASN A N 1
ATOM 703 C CA . ASN A 1 88 ? 6.677 2.228 4.505 1.00 96.38 88 ASN A CA 1
ATOM 704 C C . ASN A 1 88 ? 5.169 2.011 4.676 1.00 96.38 88 ASN A C 1
ATOM 706 O O . ASN A 1 88 ? 4.690 1.942 5.807 1.00 96.38 88 ASN A O 1
ATOM 710 N N . ILE A 1 89 ? 4.423 1.882 3.571 1.00 96.44 89 ILE A N 1
ATOM 711 C CA . ILE A 1 89 ? 2.980 1.605 3.614 1.00 96.44 89 ILE A CA 1
ATOM 712 C C . ILE A 1 89 ? 2.712 0.288 4.352 1.00 96.44 89 ILE A C 1
ATOM 714 O O . ILE A 1 89 ? 1.880 0.261 5.258 1.00 96.44 89 ILE A O 1
ATOM 718 N N . LEU A 1 90 ? 3.446 -0.778 4.020 1.00 96.44 90 LEU A N 1
ATOM 719 C CA . LEU A 1 90 ? 3.294 -2.088 4.661 1.00 96.44 90 LEU A CA 1
ATOM 720 C C . LEU A 1 90 ? 3.623 -2.060 6.156 1.00 96.44 90 LEU A C 1
ATOM 722 O O . LEU A 1 90 ? 2.879 -2.626 6.953 1.00 96.44 90 LEU A O 1
ATOM 726 N N . ILE A 1 91 ? 4.690 -1.362 6.554 1.00 95.81 91 ILE A N 1
ATOM 727 C CA . ILE A 1 91 ? 5.055 -1.191 7.967 1.00 95.81 91 ILE A CA 1
ATOM 728 C C . ILE A 1 91 ? 3.921 -0.500 8.729 1.00 95.81 91 ILE A C 1
ATOM 730 O O . ILE A 1 91 ? 3.513 -0.970 9.789 1.00 95.81 91 ILE A O 1
ATOM 734 N N . ILE A 1 92 ? 3.382 0.594 8.184 1.00 94.06 92 ILE A N 1
ATOM 735 C CA . ILE A 1 92 ? 2.290 1.339 8.822 1.00 94.06 92 ILE A CA 1
ATOM 736 C C . ILE A 1 92 ? 1.037 0.463 8.963 1.00 94.06 92 ILE A C 1
ATOM 738 O O . ILE A 1 92 ? 0.396 0.480 10.014 1.00 94.06 92 ILE A O 1
ATOM 742 N N . LEU A 1 93 ? 0.687 -0.297 7.923 1.00 93.50 93 LEU A N 1
ATOM 743 C CA . LEU A 1 93 ? -0.479 -1.180 7.933 1.00 93.50 93 LEU A CA 1
ATOM 744 C C . LEU A 1 93 ? -0.327 -2.334 8.933 1.00 93.50 93 LEU A C 1
ATOM 746 O O . LEU A 1 93 ? -1.273 -2.619 9.661 1.00 93.50 93 LEU A O 1
ATOM 750 N N . ASN A 1 94 ? 0.854 -2.948 9.030 1.00 91.50 94 ASN A N 1
ATOM 751 C CA . ASN A 1 94 ? 1.108 -4.015 10.003 1.00 91.50 94 ASN A CA 1
ATOM 752 C C . ASN A 1 94 ? 1.040 -3.508 11.446 1.00 91.50 94 ASN A C 1
ATOM 754 O O . ASN A 1 94 ? 0.363 -4.113 12.271 1.00 91.50 94 ASN A O 1
ATOM 758 N N . ILE A 1 95 ? 1.636 -2.345 11.734 1.00 89.81 95 ILE A N 1
ATOM 759 C CA . ILE A 1 95 ? 1.504 -1.704 13.052 1.00 89.81 95 ILE A CA 1
ATOM 760 C C . ILE A 1 95 ? 0.027 -1.421 13.365 1.00 89.81 95 ILE A C 1
ATOM 762 O O . ILE A 1 95 ? -0.422 -1.612 14.493 1.00 89.81 95 ILE A O 1
ATOM 766 N N . ALA A 1 96 ? -0.752 -0.966 12.378 1.00 88.19 96 ALA A N 1
ATOM 767 C CA . ALA A 1 96 ? -2.178 -0.724 12.568 1.00 88.19 96 ALA A CA 1
ATOM 768 C C . ALA A 1 96 ? -2.965 -2.012 12.859 1.00 88.19 96 ALA A C 1
ATOM 770 O O . ALA A 1 96 ? -3.844 -1.984 13.718 1.00 88.19 96 ALA A O 1
ATOM 771 N N . ALA A 1 97 ? -2.644 -3.119 12.183 1.00 87.69 97 ALA A N 1
ATOM 772 C CA . ALA A 1 97 ? -3.272 -4.416 12.418 1.00 87.69 97 ALA A CA 1
ATOM 773 C C . ALA A 1 97 ? -3.011 -4.908 13.849 1.00 87.69 97 ALA A C 1
ATOM 775 O O . ALA A 1 97 ? -3.964 -5.177 14.575 1.00 87.69 97 ALA A O 1
ATOM 776 N N . GLU A 1 98 ? -1.749 -4.898 14.296 1.00 84.62 98 GLU A N 1
ATOM 777 C CA . GLU A 1 98 ?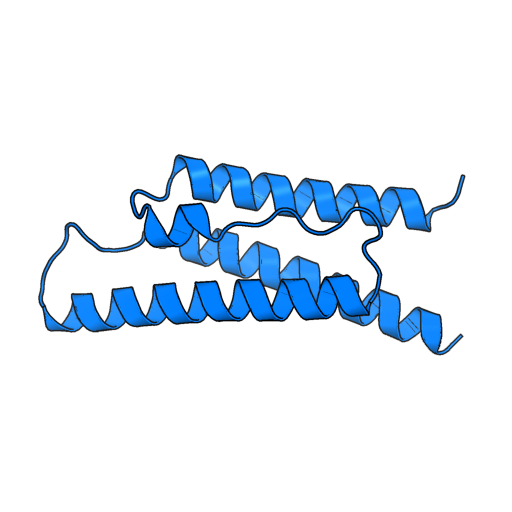 -1.368 -5.295 15.662 1.00 84.62 98 GLU A CA 1
ATOM 778 C C . GLU A 1 98 ? -2.098 -4.463 16.730 1.00 84.62 98 GLU A C 1
ATOM 780 O O . GLU A 1 98 ? -2.603 -4.995 17.720 1.00 84.62 98 GLU A O 1
ATOM 785 N N . LEU A 1 99 ? -2.205 -3.146 16.519 1.00 82.69 99 LEU A N 1
ATOM 786 C CA . LEU A 1 99 ? -2.906 -2.244 17.438 1.00 82.69 99 LEU A CA 1
ATOM 787 C C . LEU A 1 99 ? -4.419 -2.490 17.497 1.00 82.69 99 LEU A C 1
ATOM 789 O O . LEU A 1 99 ? -5.049 -2.139 18.498 1.00 82.69 99 LEU A O 1
ATOM 793 N N . PHE A 1 100 ? -5.022 -3.005 16.427 1.00 81.94 100 PHE A N 1
ATOM 794 C CA . PHE A 1 100 ? -6.454 -3.300 16.386 1.00 81.94 100 PHE A CA 1
ATOM 795 C C . PHE A 1 100 ? -6.763 -4.693 16.928 1.00 81.94 100 PHE A C 1
ATOM 797 O O . PHE A 1 100 ? -7.718 -4.814 17.690 1.00 81.94 100 PHE A O 1
ATOM 804 N N . GLU A 1 101 ? -5.923 -5.693 16.655 1.00 78.94 101 GLU A N 1
ATOM 805 C CA . GLU A 1 101 ? -6.034 -7.027 17.262 1.00 78.94 101 GLU A CA 1
ATOM 806 C C . GLU A 1 101 ? -5.958 -6.966 18.793 1.00 78.94 101 GLU A C 1
ATOM 808 O O . GLU A 1 101 ? -6.768 -7.587 19.477 1.00 78.94 101 GLU A O 1
ATOM 813 N N . GLN A 1 102 ? -5.044 -6.159 19.347 1.00 73.00 102 GLN A N 1
ATOM 814 C CA . GLN A 1 102 ? -4.925 -5.978 20.800 1.00 73.00 102 GLN A CA 1
ATOM 815 C C . GLN A 1 102 ? -6.196 -5.404 21.441 1.00 73.00 102 GLN A C 1
ATOM 817 O O . GLN A 1 102 ? -6.491 -5.725 22.585 1.00 73.00 102 GLN A O 1
ATOM 822 N N . ARG A 1 103 ? -6.970 -4.588 20.715 1.00 67.62 103 ARG A N 1
ATOM 823 C CA . ARG A 1 103 ? -8.220 -4.001 21.226 1.00 67.62 103 ARG A CA 1
ATOM 824 C C . ARG A 1 103 ? -9.423 -4.928 21.146 1.00 67.62 103 ARG A C 1
ATOM 826 O O . ARG A 1 103 ? -10.369 -4.712 21.887 1.00 67.62 103 ARG A O 1
ATOM 833 N N . GLU A 1 104 ? -9.433 -5.898 20.235 1.00 63.62 104 GLU A N 1
ATOM 834 C CA . GLU A 1 104 ? -10.513 -6.895 20.176 1.00 63.62 104 GLU A CA 1
ATOM 835 C C . GLU A 1 104 ? -10.393 -7.947 21.289 1.00 63.62 104 GLU A C 1
ATOM 837 O O . GLU A 1 104 ? -11.355 -8.657 21.575 1.00 63.62 104 GLU A O 1
ATOM 842 N N . GLN A 1 105 ? -9.219 -8.043 21.921 1.00 62.12 105 GLN A N 1
ATOM 843 C CA . GLN A 1 105 ? -8.948 -8.947 23.040 1.00 62.12 105 GLN A CA 1
ATOM 844 C C . GLN A 1 105 ? -9.239 -8.328 24.423 1.00 62.12 105 GLN A C 1
ATOM 846 O O . GLN A 1 105 ? -9.212 -9.059 25.415 1.00 62.12 105 GLN A O 1
ATOM 851 N N . GLU A 1 106 ? -9.510 -7.018 24.492 1.00 54.06 106 GLU A N 1
ATOM 852 C CA . GLU A 1 106 ? -9.876 -6.258 25.706 1.00 54.06 106 GLU A CA 1
ATOM 853 C C . GLU A 1 106 ? -11.399 -6.125 25.872 1.00 54.06 106 GLU A C 1
ATOM 855 O O . GLU A 1 106 ? -11.873 -6.275 27.024 1.00 54.06 106 GLU A O 1
#